Protein AF-A0AAX0LBD3-F1 (afdb_monomer)

Sequence (122 aa):
MFGMSLPEIIMIAVVAVIVLGPDKLPQTMVSIAKALKSIKKSVNDAKVSFDQEIKIAELKEDAKKYKESIEKTTQNVRKKLTFEELDELKKGVTKDINTIQESIKNPTKAIKDTILNDKEEK

Radius of gyration: 40.15 Å; Cα contacts (8 Å, |Δi|>4): 9; chains: 1; bounding box: 43×78×92 Å

Solvent-accessible surface area (backbone atoms only — not comparable to full-atom values): 6948 Å² total; per-residue (Å²): 143,80,87,78,51,71,68,58,55,51,54,52,50,52,54,49,31,71,76,61,29,75,77,43,48,59,55,49,50,52,51,52,49,51,52,52,49,51,52,52,47,54,52,49,52,49,48,49,51,50,58,66,70,41,51,64,69,55,54,51,49,50,50,48,53,50,49,53,52,50,50,54,49,49,50,54,50,47,64,56,53,71,56,67,54,52,54,51,50,52,51,50,51,54,51,52,52,50,54,50,50,56,62,49,54,57,55,50,54,59,50,52,63,58,67,71,70,76,74,86,85,128

InterPro domains:
  IPR003369 Sec-independent protein translocase protein TatA/B/E [PF02416] (2-47)
  IPR018448 Sec-independent protein translocase protein TatB [MF_00237] (1-121)
  IPR018448 Sec-independent protein translocase protein TatB [TIGR01410] (3-79)

pLDDT: mean 75.42, std 15.76, range [37.31, 96.62]

Organism: NCBI:txid1660067

Structure (mmCIF, N/CA/C/O backbone):
data_AF-A0AAX0LBD3-F1
#
_entry.id   AF-A0AAX0LBD3-F1
#
loop_
_atom_site.group_PDB
_atom_site.id
_atom_site.type_symbol
_atom_site.label_atom_id
_atom_site.label_alt_id
_atom_site.label_comp_id
_atom_site.label_asym_id
_atom_site.label_entity_id
_atom_site.label_seq_id
_atom_site.pdbx_PDB_ins_code
_atom_site.Cartn_x
_atom_site.Cartn_y
_atom_site.Cartn_z
_atom_site.occupancy
_atom_site.B_iso_or_equiv
_atom_site.auth_seq_id
_atom_site.auth_comp_id
_atom_site.auth_asym_id
_atom_site.auth_atom_id
_atom_site.pdbx_PDB_model_num
ATOM 1 N N . MET A 1 1 ? 9.595 -16.893 4.988 1.00 56.03 1 MET A N 1
ATOM 2 C CA . MET A 1 1 ? 10.454 -17.368 3.880 1.00 56.03 1 MET A CA 1
ATOM 3 C C . MET A 1 1 ? 10.411 -16.384 2.706 1.00 56.03 1 MET A C 1
ATOM 5 O O . MET A 1 1 ? 10.085 -16.773 1.600 1.00 56.03 1 MET A O 1
ATOM 9 N N . PHE A 1 2 ? 10.747 -15.110 2.929 1.00 64.25 2 PHE A N 1
ATOM 10 C CA . PHE A 1 2 ? 10.788 -14.099 1.859 1.00 64.25 2 PHE A CA 1
ATOM 11 C C . PHE A 1 2 ? 11.998 -13.183 2.045 1.00 64.25 2 PHE A C 1
ATOM 13 O O . PHE A 1 2 ? 11.872 -11.981 2.242 1.00 64.25 2 PHE A O 1
ATOM 20 N N . GLY A 1 3 ? 13.186 -13.786 2.030 1.00 70.75 3 GLY A N 1
ATOM 21 C CA . GLY A 1 3 ? 14.425 -13.049 1.816 1.00 70.75 3 GLY A CA 1
ATOM 22 C C . GLY A 1 3 ? 14.637 -12.901 0.318 1.00 70.75 3 GLY A C 1
ATOM 23 O O . GLY A 1 3 ? 15.440 -13.634 -0.237 1.00 70.75 3 GLY A O 1
ATOM 24 N N . MET A 1 4 ? 13.858 -12.035 -0.336 1.00 83.94 4 MET A N 1
ATOM 25 C CA . MET A 1 4 ? 14.082 -11.722 -1.746 1.00 83.94 4 MET A CA 1
ATOM 26 C C . MET A 1 4 ? 15.232 -10.723 -1.830 1.00 83.94 4 MET A C 1
ATOM 28 O O . MET A 1 4 ? 15.160 -9.617 -1.289 1.00 83.94 4 MET A O 1
ATOM 32 N N . SER A 1 5 ? 16.314 -11.143 -2.464 1.00 92.06 5 SER A N 1
ATOM 33 C CA . SER A 1 5 ? 17.494 -10.320 -2.684 1.00 92.06 5 SER A CA 1
ATOM 34 C C . SER A 1 5 ? 17.268 -9.353 -3.854 1.00 92.06 5 SER A C 1
ATOM 36 O O . SER A 1 5 ? 16.454 -9.601 -4.746 1.00 92.06 5 SER A O 1
ATOM 38 N N . LEU A 1 6 ? 17.997 -8.230 -3.876 1.00 94.69 6 LEU A N 1
ATOM 39 C CA . LEU A 1 6 ? 17.918 -7.272 -4.990 1.00 94.69 6 LEU A CA 1
ATOM 40 C C . LEU A 1 6 ? 18.137 -7.917 -6.377 1.00 94.69 6 LEU A C 1
ATOM 42 O O . LEU A 1 6 ? 17.380 -7.582 -7.290 1.00 94.69 6 LEU A O 1
ATOM 46 N N . PRO A 1 7 ? 19.097 -8.848 -6.566 1.00 94.56 7 PRO A N 1
ATOM 47 C CA . PRO A 1 7 ? 19.278 -9.530 -7.848 1.00 94.56 7 PRO A CA 1
ATOM 48 C C . PRO A 1 7 ? 18.034 -10.284 -8.334 1.00 94.56 7 PRO A C 1
ATOM 50 O O . PRO A 1 7 ? 17.707 -10.228 -9.518 1.00 94.56 7 PRO A O 1
ATOM 53 N N . GLU A 1 8 ? 17.308 -10.945 -7.433 1.00 93.88 8 GLU A N 1
ATOM 54 C CA . GLU A 1 8 ? 16.092 -11.690 -7.783 1.00 93.88 8 GLU A CA 1
ATOM 55 C C . GLU A 1 8 ? 14.969 -10.748 -8.238 1.00 93.88 8 GLU A C 1
ATOM 57 O O . GLU A 1 8 ? 14.299 -11.026 -9.236 1.00 93.88 8 GLU A O 1
ATOM 62 N N . ILE A 1 9 ? 14.808 -9.593 -7.576 1.00 93.88 9 ILE A N 1
ATOM 63 C CA . ILE A 1 9 ? 13.845 -8.553 -7.989 1.00 93.88 9 ILE A CA 1
ATOM 64 C C . ILE A 1 9 ? 14.166 -8.059 -9.401 1.00 93.88 9 ILE A C 1
ATOM 66 O O . ILE A 1 9 ? 13.267 -7.939 -10.235 1.00 93.88 9 ILE A O 1
ATOM 70 N N . ILE A 1 10 ? 15.443 -7.787 -9.685 1.00 95.00 10 ILE A N 1
ATOM 71 C CA . ILE A 1 10 ? 15.882 -7.305 -11.000 1.00 95.00 10 ILE A CA 1
ATOM 72 C C . ILE A 1 10 ? 15.611 -8.358 -12.078 1.00 95.00 10 ILE A C 1
ATOM 74 O O . ILE A 1 10 ? 15.092 -8.014 -13.140 1.00 95.00 10 ILE A O 1
ATOM 78 N N . MET A 1 11 ? 15.898 -9.634 -11.810 1.00 95.25 11 MET A N 1
ATOM 79 C CA . MET A 1 11 ? 15.642 -10.715 -12.767 1.00 95.25 11 MET A CA 1
ATOM 80 C C . MET A 1 11 ? 14.154 -10.814 -13.131 1.00 95.25 11 MET A C 1
ATOM 82 O O . MET A 1 11 ? 13.811 -10.887 -14.313 1.00 95.25 11 MET A O 1
ATOM 86 N N . ILE A 1 12 ? 13.262 -10.739 -12.140 1.00 94.25 12 ILE A N 1
ATOM 87 C CA . ILE A 1 12 ? 11.811 -10.740 -12.375 1.00 94.25 12 ILE A CA 1
ATOM 88 C C . ILE A 1 12 ? 11.381 -9.483 -13.145 1.00 94.25 12 ILE A C 1
ATOM 90 O O . ILE A 1 12 ? 10.564 -9.581 -14.061 1.00 94.25 12 ILE A O 1
ATOM 94 N N . ALA A 1 13 ? 11.942 -8.313 -12.823 1.00 93.44 13 ALA A N 1
ATOM 95 C CA . ALA A 1 13 ? 11.639 -7.069 -13.526 1.00 93.44 13 ALA A CA 1
ATOM 96 C C . ALA A 1 13 ? 12.012 -7.144 -15.016 1.00 93.44 13 ALA A C 1
ATOM 98 O O . ALA A 1 13 ? 11.220 -6.724 -15.859 1.00 93.44 13 ALA A O 1
ATOM 99 N N . VAL A 1 14 ? 13.162 -7.733 -15.358 1.00 95.88 14 VAL A N 1
ATOM 100 C CA . VAL A 1 14 ? 13.570 -7.942 -16.758 1.00 95.88 14 VAL A CA 1
ATOM 101 C C . VAL A 1 14 ? 12.579 -8.849 -17.486 1.00 95.88 14 VAL A C 1
ATOM 103 O O . VAL A 1 14 ? 12.109 -8.494 -18.567 1.00 95.88 14 VAL A O 1
ATOM 106 N N . VAL A 1 15 ? 12.201 -9.982 -16.886 1.00 95.69 15 VAL A N 1
ATOM 107 C CA . VAL A 1 15 ? 11.208 -10.896 -17.478 1.00 95.69 15 VAL A CA 1
ATOM 108 C C . VAL A 1 15 ? 9.864 -10.189 -17.675 1.00 95.69 15 VAL A C 1
ATOM 110 O O . VAL A 1 15 ? 9.262 -10.292 -18.743 1.00 95.69 15 VAL A O 1
ATOM 113 N N . ALA A 1 16 ? 9.411 -9.413 -16.689 1.00 94.25 16 ALA A N 1
ATOM 114 C CA . ALA A 1 16 ? 8.171 -8.649 -16.781 1.00 94.25 16 ALA A CA 1
ATOM 115 C C . ALA A 1 16 ? 8.212 -7.597 -17.904 1.00 94.25 16 ALA A C 1
ATOM 117 O O . ALA A 1 16 ? 7.230 -7.440 -18.630 1.00 94.25 16 ALA A O 1
ATOM 118 N N . VAL A 1 17 ? 9.347 -6.913 -18.086 1.00 95.31 17 VAL A N 1
ATOM 119 C CA . VAL A 1 17 ? 9.555 -5.961 -19.187 1.00 95.31 17 VAL A CA 1
ATOM 120 C C . VAL A 1 17 ? 9.546 -6.662 -20.544 1.00 95.31 17 VAL A C 1
ATOM 122 O O . VAL A 1 17 ? 8.980 -6.116 -21.482 1.00 95.31 17 VAL A O 1
ATOM 125 N N . ILE A 1 18 ? 10.113 -7.863 -20.669 1.00 96.00 18 ILE A N 1
ATOM 126 C CA . ILE A 1 18 ? 10.092 -8.618 -21.934 1.00 96.00 18 ILE A CA 1
ATOM 127 C C . ILE A 1 18 ? 8.666 -9.053 -22.290 1.00 96.00 18 ILE A C 1
ATOM 129 O O . ILE A 1 18 ? 8.245 -8.915 -23.435 1.00 96.00 18 ILE A O 1
ATOM 133 N N . VAL A 1 19 ? 7.913 -9.564 -21.314 1.00 95.44 19 VAL A N 1
ATOM 134 C CA . VAL A 1 19 ? 6.553 -10.078 -21.539 1.00 95.44 19 VAL A CA 1
ATOM 135 C C . VAL A 1 19 ? 5.562 -8.949 -21.816 1.00 95.44 19 VAL A C 1
ATOM 137 O O . VAL A 1 19 ? 4.724 -9.058 -22.709 1.00 95.44 19 VAL A O 1
ATOM 140 N N . LEU A 1 20 ? 5.628 -7.876 -21.029 1.00 93.44 20 LEU A N 1
ATOM 141 C CA . LEU A 1 20 ? 4.631 -6.809 -21.057 1.00 93.44 20 LEU A CA 1
ATOM 142 C C . LEU A 1 20 ? 5.063 -5.624 -21.930 1.00 93.44 20 LEU A C 1
ATOM 144 O O . LEU A 1 20 ? 4.218 -4.954 -22.522 1.00 93.44 20 LEU A O 1
ATOM 148 N N . GLY A 1 21 ? 6.366 -5.375 -22.026 1.00 94.69 21 GLY A N 1
ATOM 149 C CA . GLY A 1 21 ? 6.976 -4.203 -22.648 1.00 94.69 21 GLY A CA 1
ATOM 150 C C . GLY A 1 21 ? 7.352 -3.121 -21.621 1.00 94.69 21 GLY A C 1
ATOM 151 O O . GLY A 1 21 ? 6.613 -2.910 -20.649 1.00 94.69 21 GLY A O 1
ATOM 152 N N . PRO A 1 22 ? 8.460 -2.381 -21.837 1.00 93.00 22 PRO A N 1
ATOM 153 C CA . PRO A 1 22 ? 8.932 -1.338 -20.918 1.00 93.00 22 PRO A CA 1
ATOM 154 C C . PRO A 1 22 ? 7.927 -0.192 -20.758 1.00 93.00 22 PRO A C 1
ATOM 156 O O . PRO A 1 22 ? 7.799 0.357 -19.669 1.00 93.00 22 PRO A O 1
ATOM 159 N N . ASP A 1 23 ? 7.155 0.113 -21.803 1.00 93.88 23 ASP A N 1
ATOM 160 C CA . ASP A 1 23 ? 6.154 1.184 -21.776 1.00 93.88 23 ASP A CA 1
ATOM 161 C C . ASP A 1 23 ? 4.853 0.770 -21.075 1.00 93.88 23 ASP A C 1
ATOM 163 O O . ASP A 1 23 ? 4.151 1.605 -20.497 1.00 93.88 23 ASP A O 1
ATOM 167 N N . LYS A 1 24 ? 4.512 -0.526 -21.103 1.00 93.19 24 LYS A N 1
ATO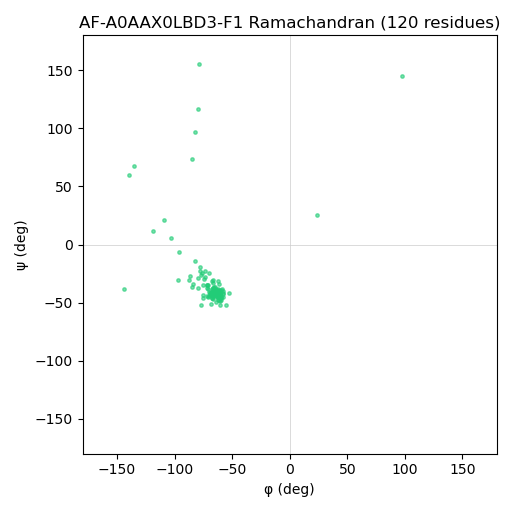M 168 C CA . LYS A 1 24 ? 3.258 -1.041 -20.528 1.00 93.19 24 LYS A CA 1
ATOM 169 C C . LYS A 1 24 ? 3.373 -1.374 -19.047 1.00 93.19 24 LYS A C 1
ATOM 171 O O . LYS A 1 24 ? 2.374 -1.296 -18.329 1.00 93.19 24 LYS A O 1
ATOM 176 N N . LEU A 1 25 ? 4.569 -1.710 -18.571 1.00 92.94 25 LEU A N 1
ATOM 177 C CA . LEU A 1 25 ? 4.854 -1.964 -17.160 1.00 92.94 25 LEU A CA 1
ATOM 178 C C . LEU A 1 25 ? 4.465 -0.784 -16.235 1.00 92.94 25 LEU A C 1
ATOM 180 O O . LEU A 1 25 ? 3.673 -1.007 -15.311 1.00 92.94 25 LEU A O 1
ATOM 184 N N . PRO A 1 26 ? 4.892 0.473 -16.484 1.00 91.06 26 PRO A N 1
ATOM 185 C CA . PRO A 1 26 ? 4.476 1.612 -15.665 1.00 91.06 26 PRO A CA 1
ATOM 186 C C . PRO A 1 26 ? 2.974 1.900 -15.791 1.00 91.06 26 PRO A C 1
ATOM 188 O O . PRO A 1 26 ? 2.313 2.168 -14.788 1.00 91.06 26 PRO A O 1
ATOM 191 N N . GLN A 1 27 ? 2.396 1.781 -16.990 1.00 94.25 27 GLN A N 1
ATOM 192 C CA . GLN A 1 27 ? 0.957 1.996 -17.200 1.00 94.25 27 GLN A CA 1
ATOM 193 C C . GLN A 1 27 ? 0.098 0.987 -16.420 1.00 94.25 27 GLN A C 1
ATOM 195 O O . GLN A 1 27 ? -0.918 1.350 -15.816 1.00 94.25 27 GLN A O 1
ATOM 200 N N . THR A 1 28 ? 0.530 -0.274 -16.380 1.00 94.06 28 THR A N 1
ATOM 201 C CA . THR A 1 28 ? -0.146 -1.349 -15.641 1.00 94.06 28 THR A CA 1
ATOM 202 C C . THR A 1 28 ? -0.048 -1.121 -14.135 1.00 94.06 28 THR A C 1
ATOM 204 O O . THR A 1 28 ? -1.063 -1.204 -13.443 1.00 94.06 28 THR A O 1
ATOM 207 N N . MET A 1 29 ? 1.125 -0.725 -13.626 1.00 94.00 29 MET A N 1
ATOM 208 C CA . MET A 1 29 ? 1.283 -0.345 -12.216 1.00 94.00 29 MET A CA 1
ATOM 209 C C . MET A 1 29 ? 0.359 0.806 -11.816 1.00 94.00 29 MET A C 1
ATOM 211 O O . MET A 1 29 ? -0.314 0.720 -10.790 1.00 94.00 29 MET A O 1
ATOM 215 N N . VAL A 1 30 ? 0.271 1.860 -12.634 1.00 95.81 30 VAL A N 1
ATOM 216 C CA . VAL A 1 30 ? -0.635 2.992 -12.378 1.00 95.81 30 VAL A CA 1
ATOM 217 C C . VAL A 1 30 ? -2.095 2.534 -12.352 1.00 95.81 30 VAL A C 1
ATOM 219 O O . VAL A 1 30 ? -2.872 3.003 -11.520 1.00 95.81 30 VAL A O 1
ATOM 222 N N . SER A 1 31 ? -2.477 1.610 -13.231 1.00 95.81 31 SER A N 1
ATOM 223 C CA . SER A 1 31 ? -3.846 1.084 -13.302 1.00 95.81 31 SER A CA 1
ATOM 224 C C . SER A 1 31 ? -4.203 0.260 -12.063 1.00 95.81 31 SER A C 1
ATOM 226 O O . SER A 1 31 ? -5.242 0.497 -11.443 1.00 95.81 31 SER A O 1
ATOM 228 N N . ILE A 1 32 ? -3.302 -0.629 -11.637 1.00 95.88 32 ILE A N 1
ATOM 229 C CA . ILE A 1 32 ? -3.441 -1.398 -10.393 1.00 95.88 32 ILE A CA 1
ATOM 230 C C . ILE A 1 32 ? -3.497 -0.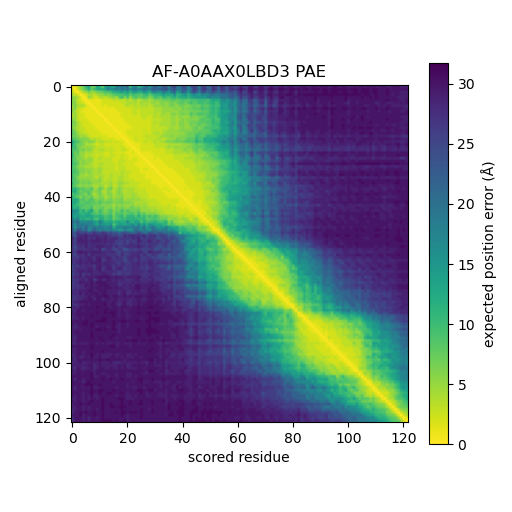451 -9.189 1.00 95.88 32 ILE A C 1
ATOM 232 O O . ILE A 1 32 ? -4.378 -0.577 -8.340 1.00 95.88 32 ILE A O 1
ATOM 236 N N . ALA A 1 33 ? -2.616 0.550 -9.133 1.00 96.00 33 ALA A N 1
ATOM 237 C CA . ALA A 1 33 ? -2.591 1.528 -8.050 1.00 96.00 33 ALA A CA 1
ATOM 238 C C . ALA A 1 33 ? -3.897 2.333 -7.967 1.00 96.00 33 ALA A C 1
ATOM 240 O O . ALA A 1 33 ? -4.411 2.561 -6.871 1.00 96.00 33 ALA A O 1
ATOM 241 N N . LYS A 1 34 ? -4.472 2.732 -9.109 1.00 96.56 34 LYS A N 1
ATOM 242 C CA . LYS A 1 34 ? -5.786 3.390 -9.162 1.00 96.56 34 LYS A CA 1
ATOM 243 C C . LYS A 1 34 ? -6.892 2.473 -8.639 1.00 96.56 34 LYS A C 1
ATOM 245 O O . LYS A 1 34 ? -7.687 2.925 -7.821 1.00 96.56 34 LYS A O 1
ATOM 250 N N . ALA A 1 35 ? -6.913 1.202 -9.042 1.00 96.50 35 ALA A N 1
ATOM 251 C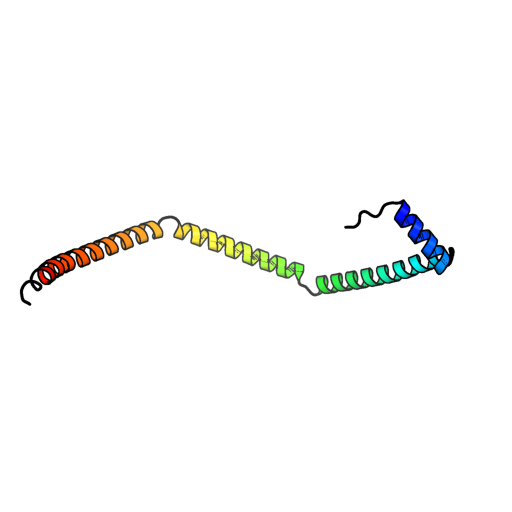 CA . ALA A 1 35 ? -7.893 0.230 -8.555 1.00 96.50 35 ALA A CA 1
ATOM 252 C C . ALA A 1 35 ? -7.788 0.025 -7.034 1.00 96.50 35 ALA A C 1
ATOM 254 O O . ALA A 1 35 ? -8.786 0.151 -6.324 1.00 96.50 35 ALA A O 1
ATOM 255 N N . LEU A 1 36 ? -6.576 -0.182 -6.511 1.00 96.62 36 LEU A N 1
ATOM 256 C CA . LEU A 1 36 ? -6.331 -0.306 -5.071 1.00 96.62 36 LEU A CA 1
ATOM 257 C C . LEU A 1 36 ? -6.700 0.973 -4.310 1.00 96.62 36 LEU A C 1
ATOM 259 O O . LEU A 1 36 ? -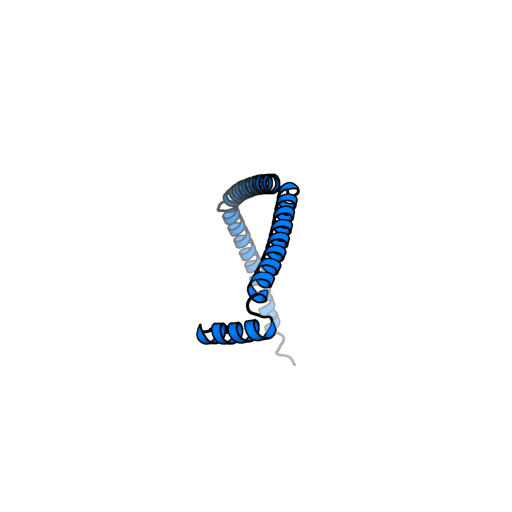7.257 0.899 -3.216 1.00 96.62 36 LEU A O 1
ATOM 263 N N . LYS A 1 37 ? -6.434 2.154 -4.882 1.00 95.69 37 LYS A N 1
ATOM 264 C CA . LYS A 1 37 ? -6.828 3.442 -4.294 1.00 95.69 37 LYS A CA 1
ATOM 265 C C . LYS A 1 37 ? -8.347 3.574 -4.211 1.00 95.69 37 LYS A C 1
ATOM 267 O O . LYS A 1 37 ? -8.843 4.033 -3.185 1.00 95.69 37 LYS A O 1
ATOM 272 N N . SER A 1 38 ? -9.071 3.161 -5.249 1.00 95.12 38 SER A N 1
ATOM 273 C CA . SER A 1 38 ? -10.535 3.138 -5.245 1.00 95.12 38 SER A CA 1
ATOM 274 C C . SER A 1 38 ? -11.074 2.170 -4.194 1.00 95.12 38 SER A C 1
ATOM 276 O O . SER A 1 38 ? -11.921 2.570 -3.407 1.00 95.12 38 SER A O 1
ATOM 278 N N . ILE A 1 39 ? -10.518 0.957 -4.096 1.00 95.75 39 ILE A N 1
ATOM 279 C CA . ILE A 1 39 ? -10.896 -0.018 -3.059 1.00 95.75 39 ILE A CA 1
ATOM 280 C C . ILE A 1 39 ? -10.631 0.556 -1.663 1.00 95.75 39 ILE A C 1
ATOM 282 O O . ILE A 1 39 ? -11.519 0.544 -0.815 1.00 95.75 39 ILE A O 1
ATOM 286 N N . LYS A 1 40 ? -9.443 1.128 -1.424 1.00 94.38 40 LYS A N 1
ATOM 287 C CA . LYS A 1 40 ? -9.103 1.777 -0.149 1.00 94.38 40 LYS A CA 1
ATOM 288 C C . LYS A 1 40 ? -10.082 2.901 0.183 1.00 94.38 40 LYS A C 1
ATOM 290 O O . LYS A 1 40 ? -10.473 3.032 1.339 1.00 94.38 40 LYS A O 1
ATOM 295 N N . LYS A 1 41 ? -10.468 3.707 -0.811 1.00 93.62 41 LYS A N 1
ATOM 296 C CA . LYS A 1 41 ? -11.449 4.779 -0.636 1.00 93.62 41 LYS A CA 1
ATOM 297 C C . LYS A 1 41 ? -12.814 4.207 -0.258 1.00 93.62 41 LYS A C 1
ATOM 299 O O . LYS A 1 41 ? -13.347 4.622 0.756 1.00 93.62 41 LYS A O 1
ATOM 304 N N . SER A 1 42 ? -13.319 3.212 -0.981 1.00 92.94 42 SER A N 1
ATOM 305 C CA . SER A 1 42 ? -14.592 2.555 -0.662 1.00 92.94 42 SER A CA 1
ATOM 306 C C . SER A 1 42 ? -14.594 1.912 0.726 1.00 92.94 42 SER A C 1
ATOM 308 O O . SER A 1 42 ? -15.580 2.026 1.441 1.00 92.94 42 SER A O 1
ATOM 310 N N . VAL A 1 43 ? -13.487 1.288 1.143 1.00 91.81 43 VAL A N 1
ATOM 311 C CA . VAL A 1 43 ? -13.335 0.746 2.504 1.00 91.81 43 VAL A CA 1
ATOM 312 C C . VAL A 1 43 ? -13.322 1.865 3.546 1.00 91.81 43 VAL A C 1
ATOM 314 O O . VAL A 1 43 ? -13.908 1.710 4.611 1.00 91.81 43 VAL A O 1
ATOM 317 N N . ASN A 1 44 ? -12.667 2.991 3.259 1.00 90.31 44 ASN A N 1
ATOM 318 C CA . ASN A 1 44 ? -12.634 4.132 4.167 1.00 90.31 44 ASN A CA 1
ATOM 319 C C . ASN A 1 44 ? -13.998 4.823 4.270 1.00 90.31 44 ASN A C 1
ATOM 321 O O . ASN A 1 44 ? -14.410 5.158 5.370 1.00 90.31 44 ASN A O 1
ATOM 325 N N . ASP A 1 45 ? -14.701 4.996 3.155 1.00 88.38 45 ASP A N 1
ATOM 326 C CA . ASP A 1 45 ? -16.048 5.566 3.114 1.00 88.38 45 ASP A CA 1
ATOM 327 C C . ASP A 1 45 ? -17.029 4.638 3.844 1.00 88.38 45 ASP A C 1
ATOM 329 O O . ASP A 1 45 ? -17.773 5.102 4.699 1.00 88.38 45 ASP A O 1
ATOM 333 N N . ALA A 1 46 ? -16.945 3.319 3.625 1.00 85.31 46 ALA A N 1
ATOM 334 C CA . ALA A 1 46 ? -17.706 2.338 4.395 1.00 85.31 46 ALA A CA 1
ATOM 335 C C . ALA A 1 46 ? -17.369 2.414 5.887 1.00 85.31 46 ALA A C 1
ATOM 337 O O . ALA A 1 46 ? -18.279 2.458 6.701 1.00 85.31 46 ALA A O 1
ATOM 338 N N . LYS A 1 47 ? -16.086 2.491 6.266 1.00 79.56 47 LYS A N 1
ATOM 339 C CA . LYS A 1 47 ? -15.674 2.673 7.665 1.00 79.56 47 LYS A CA 1
ATOM 340 C C . LYS A 1 47 ? -16.262 3.952 8.263 1.00 79.56 47 LYS A C 1
ATOM 342 O O . LYS A 1 47 ? -16.738 3.905 9.383 1.00 79.56 47 LYS A O 1
ATOM 347 N N . VAL A 1 48 ? -16.259 5.063 7.527 1.00 81.69 48 VAL A N 1
ATOM 348 C CA . VAL A 1 48 ? -16.857 6.332 7.970 1.00 81.69 48 VAL A CA 1
ATOM 349 C C . VAL A 1 48 ? -18.374 6.206 8.112 1.00 81.69 48 VAL A C 1
ATOM 351 O O . VAL A 1 48 ? -18.913 6.705 9.091 1.00 81.69 48 VAL A O 1
ATOM 354 N N . SER A 1 49 ? -19.060 5.510 7.202 1.00 75.19 49 SER A N 1
ATOM 355 C CA . SER A 1 49 ? -20.497 5.222 7.316 1.00 75.19 49 SER A CA 1
ATOM 356 C C . SER A 1 49 ? -20.811 4.283 8.486 1.00 75.19 49 SER A C 1
ATOM 358 O O . SER A 1 49 ? -21.753 4.538 9.225 1.00 75.19 49 SER A O 1
ATOM 360 N N . PHE A 1 50 ? -19.985 3.262 8.727 1.00 65.56 50 PHE A N 1
ATOM 361 C CA . PHE A 1 50 ? -20.076 2.396 9.905 1.00 65.56 50 PHE A CA 1
ATOM 362 C C . PHE A 1 50 ? -19.754 3.155 11.201 1.00 65.56 50 PHE A C 1
ATOM 364 O O . PHE A 1 50 ? -20.415 2.915 12.201 1.00 65.56 50 PHE A O 1
ATOM 371 N N . ASP A 1 51 ? -18.799 4.089 11.199 1.00 64.94 51 ASP A N 1
ATOM 372 C CA . ASP A 1 51 ? -18.483 4.969 12.336 1.00 64.94 51 ASP A CA 1
ATOM 373 C C . ASP A 1 51 ? -19.563 6.059 12.540 1.00 64.94 51 ASP A C 1
ATOM 375 O O . ASP A 1 51 ? -19.695 6.595 13.639 1.00 64.94 51 ASP A O 1
ATOM 379 N N . GLN A 1 52 ? -20.339 6.402 11.502 1.00 62.94 52 GLN A N 1
ATOM 380 C CA . GLN A 1 52 ? -21.485 7.319 11.581 1.00 62.94 52 GLN A CA 1
ATOM 381 C C . GLN A 1 52 ? -22.777 6.619 12.026 1.00 62.94 52 GLN A C 1
ATOM 383 O O . GLN A 1 52 ? -23.569 7.233 12.737 1.00 62.94 52 GLN A O 1
ATOM 388 N N . GLU A 1 53 ? -22.993 5.353 11.660 1.00 54.25 53 GLU A N 1
ATOM 389 C CA . GLU A 1 53 ? -24.145 4.556 12.115 1.00 54.25 53 GLU A CA 1
ATOM 390 C C . GLU A 1 53 ? -23.899 3.877 13.470 1.00 54.25 53 GLU A C 1
ATOM 392 O O . GLU A 1 53 ? -24.794 3.824 14.318 1.00 54.25 53 GLU A O 1
ATOM 397 N N . ILE A 1 54 ? -22.678 3.409 13.745 1.00 51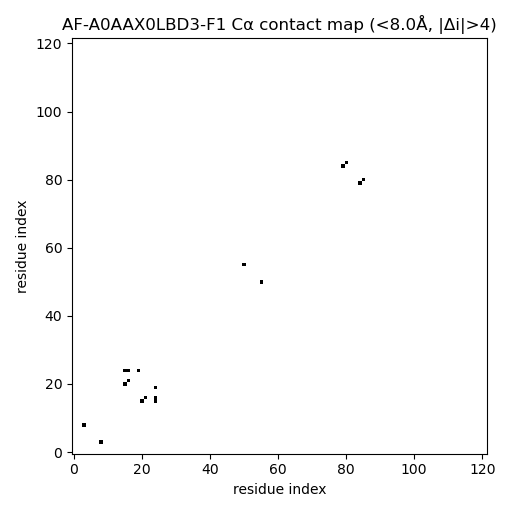.28 54 ILE A N 1
ATOM 398 C CA . ILE A 1 54 ? -22.273 3.010 15.093 1.00 51.28 54 ILE A CA 1
ATOM 399 C C . ILE A 1 54 ? -21.873 4.284 15.832 1.00 51.28 54 ILE A C 1
ATOM 401 O O . ILE A 1 54 ? -20.739 4.734 15.751 1.00 51.28 54 ILE A O 1
ATOM 405 N N . LYS A 1 55 ? -22.793 4.850 16.610 1.00 53.56 55 LYS A N 1
ATOM 406 C CA . LYS A 1 55 ? -22.777 4.819 18.088 1.00 53.56 55 LYS A CA 1
ATOM 407 C C . LYS A 1 55 ? -21.436 4.600 18.8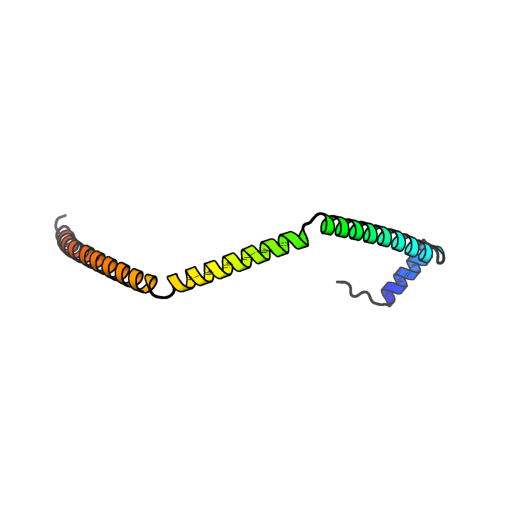41 1.00 53.56 55 LYS A C 1
ATOM 409 O O . LYS A 1 55 ? -21.465 4.139 19.973 1.00 53.56 55 LYS A O 1
ATOM 414 N N . ILE A 1 56 ? -20.248 4.906 18.323 1.00 52.47 56 ILE A N 1
ATOM 415 C CA . ILE A 1 56 ? -18.966 4.741 19.041 1.00 52.47 56 ILE A CA 1
ATOM 416 C C . ILE A 1 56 ? -18.773 5.880 20.053 1.00 52.47 56 ILE A C 1
ATOM 418 O O . ILE A 1 56 ? -18.041 5.726 21.029 1.00 52.47 56 ILE A O 1
ATOM 422 N N . ALA A 1 57 ? -19.489 6.995 19.895 1.00 54.91 57 ALA A N 1
ATOM 423 C CA . ALA A 1 57 ? -19.634 7.993 20.950 1.00 54.91 57 ALA A CA 1
ATOM 424 C C . ALA A 1 57 ? -20.609 7.519 22.051 1.00 54.91 57 ALA A C 1
ATOM 426 O O . ALA A 1 57 ? -20.259 7.568 23.227 1.00 54.91 57 ALA A O 1
ATOM 427 N N . GLU A 1 58 ? -21.771 6.966 21.682 1.00 54.88 58 GLU A N 1
ATOM 428 C CA . GLU A 1 58 ? -22.812 6.550 22.640 1.00 54.88 58 GLU A CA 1
ATOM 429 C C . GLU A 1 58 ? -22.478 5.241 23.378 1.00 54.88 58 GLU A C 1
ATOM 431 O O . GLU A 1 58 ? -22.568 5.189 24.599 1.00 54.88 58 GLU A O 1
ATOM 436 N N . LEU A 1 59 ? -21.974 4.206 22.695 1.00 56.66 59 LEU A N 1
ATOM 437 C CA . LEU A 1 59 ? -21.550 2.946 23.328 1.00 56.66 59 LEU A CA 1
ATOM 438 C C . LEU A 1 59 ? -20.338 3.138 24.240 1.00 56.66 59 LEU A C 1
ATOM 440 O O . LEU A 1 59 ? -20.193 2.423 25.226 1.00 56.66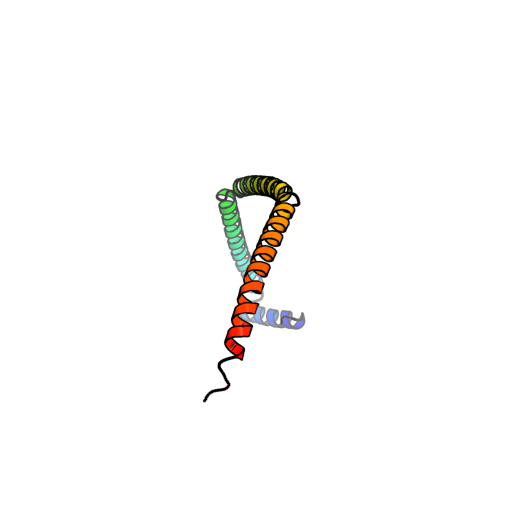 59 LEU A O 1
ATOM 444 N N . LYS A 1 60 ? -19.457 4.097 23.938 1.00 59.34 60 LYS A N 1
ATOM 445 C CA . LYS A 1 60 ? -18.314 4.423 24.798 1.00 59.34 60 LYS A CA 1
ATOM 446 C C . LYS A 1 60 ? -18.752 5.203 26.036 1.00 59.34 60 LYS A C 1
ATOM 448 O O . LYS A 1 60 ? -18.171 4.999 27.101 1.00 59.34 60 LYS A O 1
ATOM 453 N N . GLU A 1 61 ? -19.761 6.063 25.921 1.00 64.56 61 GLU A N 1
ATOM 454 C CA . GLU A 1 61 ? -20.344 6.769 27.062 1.00 64.56 61 GLU A CA 1
ATOM 455 C C . GLU A 1 61 ? -21.161 5.825 27.957 1.00 64.56 61 GLU A C 1
ATOM 457 O O . GLU A 1 61 ? -20.960 5.816 29.174 1.00 64.56 61 GLU A O 1
ATOM 462 N N . ASP A 1 62 ? -21.981 4.954 27.369 1.00 64.50 62 ASP A N 1
ATOM 463 C CA . ASP A 1 62 ? -22.751 3.948 28.103 1.00 64.50 62 ASP A CA 1
ATOM 464 C C . ASP A 1 62 ? -21.833 2.897 28.736 1.00 64.50 62 ASP A C 1
ATOM 466 O O . ASP A 1 62 ? -21.960 2.609 29.926 1.00 64.50 62 ASP A O 1
ATOM 470 N N . ALA A 1 63 ? -20.816 2.402 28.021 1.00 65.69 63 ALA A N 1
ATOM 471 C CA . ALA A 1 63 ? -19.815 1.510 28.609 1.00 65.69 63 ALA A CA 1
ATOM 472 C C . ALA A 1 63 ? -19.030 2.187 29.745 1.00 65.69 63 ALA A C 1
ATOM 474 O O . ALA A 1 63 ? -18.681 1.525 30.724 1.00 65.69 63 ALA A O 1
ATOM 475 N N . LYS A 1 64 ? -18.776 3.502 29.667 1.00 70.81 64 LYS A N 1
ATOM 476 C CA . LYS A 1 64 ? -18.133 4.260 30.752 1.00 70.81 64 LYS A CA 1
ATOM 477 C C . LYS A 1 64 ? -19.056 4.397 31.970 1.00 70.81 64 LYS A C 1
ATOM 479 O O . LYS A 1 64 ? -18.591 4.174 33.087 1.00 70.81 64 LYS A O 1
ATOM 484 N N . LYS A 1 65 ? -20.351 4.667 31.772 1.00 74.81 65 LYS A N 1
ATOM 485 C CA . LYS A 1 65 ? -21.369 4.717 32.844 1.00 74.81 65 LYS A CA 1
ATOM 486 C C . LYS A 1 65 ? -21.587 3.353 33.506 1.00 74.81 65 LYS A C 1
ATOM 488 O O . LYS A 1 65 ? -21.671 3.275 34.735 1.00 74.81 65 LYS A O 1
ATOM 493 N N . TYR A 1 66 ? -21.608 2.273 32.724 1.00 70.88 66 TYR A N 1
ATOM 494 C CA . TYR A 1 66 ? -21.669 0.905 33.243 1.00 70.88 66 TYR A CA 1
ATOM 495 C C . TYR A 1 66 ? -20.392 0.531 33.996 1.00 70.88 66 TYR A C 1
ATOM 497 O O . TYR A 1 66 ? -20.481 -0.036 35.081 1.00 70.88 66 TYR A O 1
ATOM 505 N N . LYS A 1 67 ? -19.208 0.903 33.492 1.00 72.75 67 LYS A N 1
ATOM 506 C CA . LYS A 1 67 ? -17.936 0.662 34.186 1.00 72.75 67 LYS A CA 1
ATOM 507 C C . LYS A 1 67 ? -17.863 1.405 35.524 1.00 72.75 67 LYS A C 1
ATOM 509 O O . LYS A 1 67 ? -17.518 0.783 36.521 1.00 72.75 67 LYS A O 1
ATOM 514 N N . GLU A 1 68 ? -18.257 2.679 35.580 1.00 76.94 68 GLU A N 1
ATOM 515 C CA . GLU A 1 68 ? -18.323 3.436 36.842 1.00 76.94 68 GLU A CA 1
ATOM 516 C C . GLU A 1 68 ? -19.355 2.859 37.823 1.00 76.94 68 GLU A C 1
ATOM 518 O O . GLU A 1 68 ? -19.094 2.794 39.026 1.00 76.94 68 GLU A O 1
ATOM 523 N N . SER A 1 69 ? -20.512 2.407 37.332 1.00 74.06 69 SER A N 1
ATOM 524 C CA . SER A 1 69 ? -21.545 1.774 38.165 1.00 74.06 69 SER A CA 1
ATOM 525 C C . SER A 1 69 ? -21.091 0.419 38.714 1.00 74.06 69 SER A C 1
ATOM 527 O O . SER A 1 69 ? -21.288 0.136 39.898 1.00 74.06 69 SER A O 1
ATOM 529 N N . ILE A 1 70 ? -20.424 -0.396 37.893 1.00 75.31 70 ILE A N 1
ATOM 530 C CA . ILE A 1 70 ? -19.837 -1.679 38.295 1.00 75.31 70 ILE A CA 1
ATOM 531 C C . ILE A 1 70 ? -18.696 -1.451 39.285 1.00 75.31 70 ILE A C 1
ATOM 533 O O . ILE A 1 70 ? -18.619 -2.166 40.276 1.00 75.31 70 ILE A O 1
ATOM 537 N N . GLU A 1 71 ? -17.837 -0.454 39.079 1.00 75.31 71 GLU A N 1
ATOM 538 C CA . GLU A 1 71 ? -16.711 -0.168 39.973 1.00 75.31 71 GLU A CA 1
ATOM 539 C C . GLU A 1 71 ? -17.189 0.346 41.338 1.00 75.31 71 GLU A C 1
ATOM 541 O O . GLU A 1 71 ? -16.744 -0.158 42.370 1.00 75.31 71 GLU A O 1
ATOM 546 N N . LYS A 1 72 ? -18.181 1.248 41.373 1.00 73.12 72 LYS A N 1
ATOM 547 C CA . LYS A 1 72 ? -18.826 1.695 42.622 1.00 73.12 72 LYS A CA 1
ATOM 548 C C . LYS A 1 72 ? -19.536 0.548 43.337 1.00 73.12 72 LYS A C 1
ATOM 550 O O . LYS A 1 72 ? -19.415 0.410 44.554 1.00 73.12 72 LYS A O 1
ATOM 555 N N . THR A 1 73 ? -20.250 -0.302 42.604 1.00 69.62 73 THR A N 1
ATOM 556 C CA . THR A 1 73 ? -20.929 -1.470 43.188 1.00 69.62 73 THR A CA 1
ATOM 557 C C . THR A 1 73 ? -19.912 -2.482 43.707 1.00 69.62 73 THR A C 1
ATOM 559 O O . THR A 1 73 ? -20.029 -2.941 44.837 1.00 69.62 73 THR A O 1
ATOM 562 N N . THR A 1 74 ? -18.844 -2.742 42.954 1.00 70.50 74 THR A N 1
ATOM 563 C CA . THR A 1 74 ? -17.750 -3.640 43.347 1.00 70.50 74 THR A CA 1
ATOM 564 C C . THR A 1 74 ? -17.000 -3.108 44.562 1.00 70.50 74 THR A C 1
ATOM 566 O O . THR A 1 74 ? -16.662 -3.888 45.442 1.00 70.50 74 THR A O 1
ATOM 569 N N . GLN A 1 75 ? -16.769 -1.798 44.679 1.00 69.38 75 GLN A N 1
ATOM 570 C CA . GLN A 1 75 ? -16.148 -1.215 45.872 1.00 69.38 75 GLN A CA 1
ATOM 571 C C . GLN A 1 75 ? -17.047 -1.313 47.110 1.00 69.38 75 GLN A C 1
ATOM 573 O O . GLN A 1 75 ? -16.544 -1.600 48.196 1.00 69.38 75 GLN A O 1
ATOM 578 N N . ASN A 1 76 ? -18.361 -1.124 46.963 1.00 66.38 76 ASN A N 1
ATOM 579 C CA . ASN A 1 76 ? -19.313 -1.276 48.068 1.00 66.38 76 ASN A CA 1
ATOM 580 C C . ASN A 1 76 ? -19.484 -2.742 48.492 1.00 66.38 76 ASN A C 1
ATOM 582 O O . ASN A 1 76 ? -19.506 -3.036 49.686 1.00 66.38 76 ASN A O 1
ATOM 586 N N . VAL A 1 77 ? -19.535 -3.662 47.526 1.00 65.06 77 VAL A N 1
ATOM 587 C CA . VAL A 1 77 ? -19.582 -5.111 47.764 1.00 65.06 77 VAL A CA 1
ATOM 588 C C . VAL A 1 77 ? -18.269 -5.593 48.376 1.00 65.06 77 VAL A C 1
ATOM 590 O O . VAL A 1 77 ? -18.291 -6.292 49.379 1.00 65.06 77 VAL A O 1
ATOM 593 N N . ARG A 1 78 ? -17.113 -5.143 47.873 1.00 62.62 78 ARG A N 1
ATOM 594 C CA . ARG A 1 78 ? -15.804 -5.457 48.459 1.00 62.62 78 ARG A CA 1
ATOM 595 C C . ARG A 1 78 ? -15.716 -4.943 49.893 1.00 62.62 78 ARG A C 1
ATOM 597 O O . ARG A 1 78 ? -15.380 -5.720 50.772 1.00 62.62 78 ARG A O 1
ATOM 604 N N . LYS A 1 79 ? -16.083 -3.689 50.177 1.00 61.75 79 LYS A N 1
ATOM 605 C CA . LYS A 1 79 ? -16.071 -3.160 51.556 1.00 61.75 79 LYS A CA 1
ATOM 606 C C . LYS A 1 79 ? -16.970 -3.948 52.514 1.00 61.75 79 LYS A C 1
ATOM 608 O O . LYS A 1 79 ? -16.553 -4.164 53.643 1.00 61.75 79 LYS A O 1
ATOM 613 N N . LYS A 1 80 ? -18.148 -4.397 52.068 1.00 60.06 80 LYS A N 1
ATOM 614 C CA . LYS A 1 80 ? -19.050 -5.236 52.877 1.00 60.06 80 LYS A CA 1
ATOM 615 C C . LYS A 1 80 ? -18.522 -6.664 53.073 1.00 60.06 80 LYS A C 1
ATOM 617 O O . LYS A 1 80 ? -18.580 -7.176 54.180 1.00 60.06 80 LYS A O 1
ATOM 622 N N . LEU A 1 81 ? -17.911 -7.248 52.042 1.00 60.28 81 LEU A N 1
ATOM 623 C CA . LEU A 1 81 ? -17.379 -8.612 52.085 1.00 60.28 81 LEU A CA 1
ATOM 624 C C . LEU A 1 81 ? -16.033 -8.751 52.812 1.00 60.28 81 LEU A C 1
ATOM 626 O O . LEU A 1 81 ? -15.688 -9.860 53.190 1.00 60.28 81 LEU A O 1
ATOM 630 N N . THR A 1 82 ? -15.211 -7.701 52.956 1.00 61.94 82 THR A N 1
ATOM 631 C CA . THR A 1 82 ? -13.782 -7.939 53.270 1.00 61.94 82 THR A CA 1
ATOM 632 C C . THR A 1 82 ? -13.509 -8.331 54.730 1.00 61.94 82 THR A C 1
ATOM 634 O O . THR A 1 82 ? -12.508 -9.002 54.946 1.00 61.94 82 THR A O 1
ATOM 637 N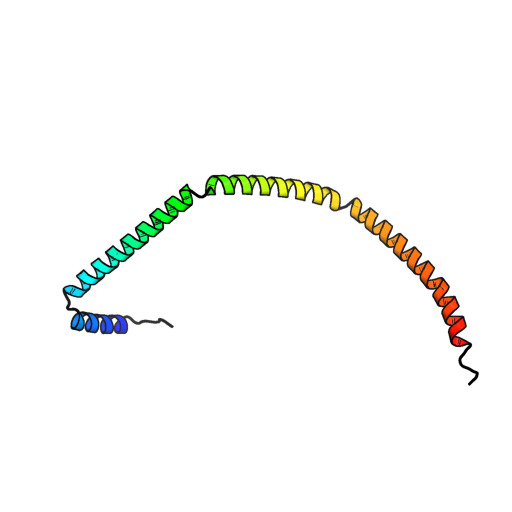 N . PHE A 1 83 ? -14.340 -7.997 55.729 1.00 58.88 83 PHE A N 1
ATOM 638 C CA . PHE A 1 83 ? -13.953 -8.288 57.127 1.00 58.88 83 PHE A CA 1
ATOM 639 C C . PHE A 1 83 ? -15.080 -8.706 58.081 1.00 58.88 83 PHE A C 1
ATOM 641 O O . PHE A 1 83 ? -14.861 -9.616 58.870 1.00 58.88 83 PHE A O 1
ATOM 648 N N . GLU A 1 84 ? -16.280 -8.127 57.999 1.00 60.94 84 GLU A N 1
ATOM 649 C CA . GLU A 1 84 ? -17.338 -8.404 58.988 1.00 60.94 84 GLU A CA 1
ATOM 650 C C . GLU A 1 84 ? -18.016 -9.772 58.760 1.00 60.94 84 GLU A C 1
ATOM 652 O O . GLU A 1 84 ? -18.058 -10.616 59.651 1.00 60.94 84 GLU A O 1
ATOM 657 N N . GLU A 1 85 ? -18.479 -10.039 57.533 1.00 61.38 85 GLU A N 1
ATOM 658 C CA . GLU A 1 85 ? -19.217 -11.273 57.216 1.00 61.38 85 GLU A CA 1
ATOM 659 C C . GLU A 1 85 ? -18.306 -12.504 57.140 1.00 61.38 85 GLU A C 1
ATOM 661 O O . GLU A 1 85 ? -18.734 -13.612 57.452 1.00 61.38 85 GLU A O 1
ATOM 666 N N . LEU A 1 86 ? -17.037 -12.338 56.752 1.00 66.88 86 LEU A N 1
ATOM 667 C CA . LEU A 1 86 ? -16.094 -13.458 56.665 1.00 66.88 86 LEU A CA 1
ATOM 668 C C . LEU A 1 86 ? -15.691 -13.983 58.047 1.00 66.88 86 LEU A C 1
ATOM 670 O O . LEU A 1 86 ? -15.528 -15.196 58.201 1.00 66.88 86 LEU A O 1
ATOM 674 N N . ASP A 1 87 ? -15.578 -13.112 59.052 1.00 69.06 87 ASP A N 1
ATOM 675 C CA . ASP A 1 87 ? -15.313 -13.532 60.432 1.00 69.06 87 ASP A CA 1
ATOM 676 C C . ASP A 1 87 ? -16.537 -14.205 61.070 1.00 69.06 87 ASP A C 1
ATOM 678 O O . ASP A 1 87 ? -16.386 -15.182 61.814 1.00 69.06 87 ASP A O 1
ATOM 682 N N . GLU A 1 88 ? -17.751 -13.758 60.743 1.00 68.94 88 GLU A N 1
ATOM 683 C CA . GLU A 1 88 ? -18.989 -14.416 61.177 1.00 68.94 88 GLU A CA 1
ATOM 684 C C . GLU A 1 88 ? -19.201 -15.773 60.492 1.00 68.94 88 GLU A C 1
ATOM 686 O O . GLU A 1 88 ? -19.465 -16.769 61.172 1.00 68.94 88 GLU A O 1
ATOM 691 N N . LEU A 1 89 ? -18.984 -15.858 59.176 1.00 73.62 89 LEU A N 1
ATOM 692 C CA . LEU A 1 89 ? -19.033 -17.114 58.420 1.00 73.62 89 LEU A CA 1
ATOM 693 C C . LEU A 1 89 ? -17.990 -18.112 58.930 1.00 73.62 89 LEU A C 1
ATOM 695 O O . LEU A 1 89 ? -18.304 -19.282 59.150 1.00 73.62 89 LEU A O 1
ATOM 699 N N . LYS A 1 90 ? -16.759 -17.660 59.194 1.00 75.00 90 LYS A N 1
ATOM 700 C CA . LYS A 1 90 ? -15.697 -18.516 59.742 1.00 75.00 90 LYS A CA 1
ATOM 701 C C . LYS A 1 90 ? -16.040 -19.029 61.141 1.00 75.00 90 LYS A C 1
ATOM 703 O O . LYS A 1 90 ? -15.759 -20.193 61.443 1.00 75.00 90 LYS A O 1
ATOM 708 N N . LYS A 1 91 ? -16.670 -18.208 61.989 1.00 77.62 91 LYS A N 1
ATOM 709 C CA . LYS A 1 91 ? -17.150 -18.633 63.316 1.00 77.62 91 LYS A CA 1
ATOM 710 C C . LYS A 1 91 ? -18.302 -19.636 63.224 1.00 77.62 91 LYS A C 1
ATOM 712 O O . LYS A 1 91 ? -18.258 -20.638 63.938 1.00 77.62 91 LYS A O 1
ATOM 717 N N . GLY A 1 92 ? -19.277 -19.407 62.342 1.00 78.06 92 GLY A N 1
ATOM 718 C CA . GLY A 1 92 ? -20.398 -20.325 62.108 1.00 78.06 92 GLY A CA 1
ATOM 719 C C . GLY A 1 92 ? -19.925 -21.696 61.623 1.00 78.06 92 GLY A C 1
ATOM 720 O O . GLY A 1 92 ? -20.173 -22.705 62.278 1.00 78.06 92 GLY A O 1
ATOM 721 N N . VAL A 1 93 ? -19.102 -21.713 60.572 1.00 81.12 93 VAL A N 1
ATOM 722 C CA . VAL A 1 93 ? -18.555 -22.949 59.988 1.00 81.12 93 VAL A CA 1
ATOM 723 C C . VAL A 1 93 ? -17.698 -23.728 60.993 1.00 81.12 93 VAL A C 1
ATOM 725 O O . VAL A 1 93 ? -17.794 -24.950 61.069 1.00 81.12 93 VAL A O 1
ATOM 728 N N . THR A 1 94 ? -16.888 -23.053 61.817 1.00 81.31 94 THR A N 1
ATOM 729 C CA . THR A 1 94 ? -16.083 -23.739 62.848 1.00 81.31 94 THR A CA 1
ATOM 730 C C . THR A 1 94 ? -16.965 -24.393 63.917 1.00 81.31 94 THR A C 1
ATOM 732 O O . THR A 1 94 ? -16.645 -25.477 64.408 1.00 81.31 94 THR A O 1
ATOM 735 N N . LYS A 1 95 ? -18.084 -23.756 64.280 1.00 79.31 95 LYS A N 1
ATOM 736 C CA . LYS A 1 95 ? -19.036 -24.296 65.255 1.00 79.31 95 LYS A CA 1
ATOM 737 C C . LYS A 1 95 ? -19.741 -25.535 64.703 1.00 79.31 95 LYS A C 1
ATOM 739 O O . LYS A 1 95 ? -19.757 -26.560 65.381 1.00 79.31 95 LYS A O 1
ATOM 744 N N . ASP A 1 96 ? -20.205 -25.471 63.459 1.00 82.56 96 ASP A N 1
ATOM 745 C CA . ASP A 1 96 ? -20.884 -26.586 62.794 1.00 82.56 96 ASP A CA 1
ATOM 746 C C . ASP A 1 96 ? -19.950 -27.786 62.596 1.00 82.56 96 ASP A C 1
ATOM 748 O O . ASP A 1 96 ? -20.328 -28.922 62.883 1.00 82.56 96 ASP A O 1
ATOM 752 N N . ILE A 1 97 ? -18.693 -27.550 62.197 1.00 81.19 97 ILE A N 1
ATOM 753 C CA . ILE A 1 97 ? -17.685 -28.615 62.061 1.00 81.19 97 ILE A CA 1
ATOM 754 C C . ILE A 1 97 ? -17.421 -29.306 63.405 1.00 81.19 97 ILE A C 1
ATOM 756 O O . ILE A 1 97 ? -17.298 -30.531 63.441 1.00 81.19 97 ILE A O 1
ATOM 760 N N . ASN A 1 98 ? -17.358 -28.558 64.512 1.00 81.50 98 ASN A N 1
ATOM 761 C CA . ASN A 1 98 ? -17.156 -29.145 65.838 1.00 81.50 98 ASN A CA 1
ATOM 762 C C . ASN A 1 98 ? -18.369 -29.971 66.288 1.00 81.50 98 ASN A C 1
ATOM 764 O O . ASN A 1 98 ? -18.190 -31.089 66.767 1.00 81.50 98 ASN A O 1
ATOM 768 N N . THR A 1 99 ? -19.593 -29.482 66.066 1.00 77.06 99 THR A N 1
ATOM 769 C CA . THR A 1 99 ? -20.820 -30.229 66.386 1.00 77.06 99 THR A CA 1
ATOM 770 C C . THR A 1 99 ? -20.946 -31.499 65.545 1.00 77.06 99 THR A C 1
ATOM 772 O O . THR A 1 99 ? -21.321 -32.552 66.065 1.00 77.06 99 THR A O 1
ATOM 775 N N . ILE A 1 100 ? -20.575 -31.443 64.264 1.00 76.88 100 ILE A N 1
ATOM 776 C CA . ILE A 1 100 ? -20.548 -32.613 63.381 1.00 76.88 100 ILE A CA 1
ATOM 777 C C . ILE A 1 100 ? -19.460 -33.601 63.825 1.00 76.88 100 ILE A C 1
ATOM 779 O O . ILE A 1 100 ? -19.732 -34.795 63.905 1.00 76.88 100 ILE A O 1
ATOM 783 N N . GLN A 1 101 ? -18.257 -33.142 64.183 1.00 74.94 101 GLN A N 1
ATOM 784 C CA . GLN A 1 101 ? -17.206 -34.023 64.710 1.00 74.94 101 GLN A CA 1
ATOM 785 C C . GLN A 1 101 ? -17.624 -34.721 66.006 1.00 74.94 101 GLN A C 1
ATOM 787 O O . GLN A 1 101 ? -17.398 -35.922 66.155 1.00 74.94 101 GLN A O 1
ATOM 792 N N . GLU A 1 102 ? -18.256 -34.003 66.929 1.00 70.12 102 GLU A N 1
ATOM 793 C CA . GLU A 1 102 ? -18.743 -34.564 68.190 1.00 70.12 102 GLU A CA 1
ATOM 794 C C . GLU A 1 102 ? -19.860 -35.594 67.944 1.00 70.12 102 GLU A C 1
ATOM 796 O O . GLU A 1 102 ? -19.843 -36.695 68.505 1.00 70.12 102 GLU A O 1
ATOM 801 N N . SER A 1 103 ? -20.742 -35.295 66.985 1.00 62.69 103 SER A N 1
ATOM 802 C CA . SER A 1 103 ? -21.812 -36.189 66.530 1.00 62.69 103 SER A CA 1
ATOM 803 C C . SER A 1 103 ? -21.312 -37.402 65.748 1.00 62.69 103 SER A C 1
ATOM 805 O O . SER A 1 103 ? -22.005 -38.408 65.728 1.00 62.69 103 SER A O 1
ATOM 807 N N . ILE A 1 104 ? -20.133 -37.352 65.119 1.00 69.56 104 ILE A N 1
ATOM 808 C CA . ILE A 1 104 ? -19.514 -38.495 64.420 1.00 69.56 104 ILE A CA 1
ATOM 809 C C . ILE A 1 104 ? -18.661 -39.336 65.386 1.00 69.56 104 ILE A C 1
ATOM 811 O O . ILE A 1 104 ? -18.575 -40.560 65.246 1.00 69.56 104 ILE A O 1
ATOM 815 N N . LYS A 1 105 ? -18.061 -38.728 66.416 1.00 65.94 105 LYS A N 1
ATOM 816 C CA . LYS A 1 105 ? -17.163 -39.417 67.358 1.00 65.94 105 LYS A CA 1
ATOM 817 C C . LYS A 1 105 ? -17.895 -40.367 68.314 1.00 65.94 105 LYS A C 1
ATOM 819 O O . LYS A 1 105 ? -17.366 -41.437 68.618 1.00 65.94 105 LYS A O 1
ATOM 824 N N . ASN A 1 106 ? -19.115 -40.030 68.732 1.00 62.03 106 ASN A N 1
ATOM 825 C CA . ASN A 1 106 ? -19.956 -40.909 69.556 1.00 62.03 106 ASN A CA 1
ATOM 826 C C . ASN A 1 106 ? -20.459 -42.179 68.833 1.00 62.03 106 ASN A C 1
ATOM 828 O O . ASN A 1 106 ? -20.243 -43.271 69.364 1.00 62.03 106 ASN A O 1
ATOM 832 N N . PRO A 1 107 ? -21.066 -42.109 67.632 1.00 59.81 107 PRO A N 1
ATOM 833 C CA . PRO A 1 107 ? -21.513 -43.301 66.915 1.00 59.81 107 PRO A CA 1
ATOM 834 C C . PRO A 1 107 ? -20.337 -44.158 66.442 1.00 59.81 107 PRO A C 1
ATOM 836 O O . PRO A 1 107 ? -20.446 -45.377 66.446 1.00 59.81 107 PRO A O 1
ATOM 839 N N . THR A 1 108 ? -19.178 -43.570 66.126 1.00 58.69 108 THR A N 1
ATOM 840 C CA . THR A 1 108 ? -18.000 -44.356 65.714 1.00 58.69 108 THR A CA 1
ATOM 841 C C . THR A 1 108 ? -17.454 -45.229 66.852 1.00 58.69 108 THR A C 1
ATOM 843 O O . THR A 1 108 ? -16.992 -46.338 66.592 1.00 58.69 108 THR A O 1
ATOM 846 N N . LYS A 1 109 ? -17.547 -44.789 68.117 1.00 56.38 109 LYS A N 1
ATOM 847 C CA . LYS A 1 109 ? -17.201 -45.636 69.275 1.00 56.38 109 LYS A CA 1
ATOM 848 C C . LYS A 1 109 ? -18.175 -46.812 69.432 1.00 56.38 109 LYS A C 1
ATOM 850 O O . LYS A 1 109 ? -17.727 -47.946 69.532 1.00 56.38 109 LYS A O 1
ATOM 855 N N . ALA A 1 110 ? -19.481 -46.557 69.349 1.00 53.94 110 ALA A N 1
ATOM 856 C CA . ALA A 1 110 ? -20.512 -47.593 69.481 1.00 53.94 110 ALA A CA 1
ATOM 857 C C . ALA A 1 110 ? -20.492 -48.627 68.335 1.00 53.94 110 ALA A C 1
ATOM 859 O O . ALA A 1 110 ? -20.705 -49.820 68.551 1.00 53.94 110 ALA A O 1
ATOM 860 N N . ILE A 1 111 ? -20.193 -48.183 67.111 1.00 56.59 111 ILE A N 1
ATOM 861 C CA . ILE A 1 111 ? -20.085 -49.057 65.936 1.00 56.59 111 ILE A CA 1
ATOM 862 C C . ILE A 1 111 ? -18.810 -49.913 66.010 1.00 56.59 111 ILE A C 1
ATOM 864 O O . ILE A 1 111 ? -18.838 -51.088 65.652 1.00 56.59 111 ILE A O 1
ATOM 868 N N . LYS A 1 112 ? -17.698 -49.364 66.516 1.00 57.28 112 LYS A N 1
ATOM 869 C CA . LYS A 1 112 ? -16.432 -50.102 66.634 1.00 57.28 112 LYS A CA 1
ATOM 870 C C . LYS A 1 112 ? -16.507 -51.245 67.654 1.00 57.28 112 LYS A C 1
ATOM 872 O O . LYS A 1 112 ? -15.960 -52.310 67.381 1.00 57.28 112 LYS A O 1
ATOM 877 N N . ASP A 1 113 ? -17.223 -51.049 68.759 1.00 56.78 113 ASP A N 1
ATOM 878 C CA . ASP A 1 113 ? -17.413 -52.088 69.782 1.00 56.78 113 ASP A CA 1
ATOM 879 C C . ASP A 1 113 ? -18.392 -53.188 69.318 1.00 56.78 113 ASP A C 1
ATOM 881 O O . ASP A 1 113 ? -18.248 -54.346 69.698 1.00 56.78 113 ASP A O 1
ATOM 885 N N . THR A 1 114 ? -19.337 -52.860 68.427 1.00 55.19 114 THR A N 1
ATOM 886 C CA . THR A 1 114 ? -20.305 -53.830 67.876 1.00 55.19 114 THR A CA 1
ATOM 887 C C . THR A 1 114 ? -19.702 -54.695 66.760 1.00 55.19 114 THR A C 1
ATOM 889 O O . THR A 1 114 ? -19.988 -55.884 66.678 1.00 55.19 114 THR A O 1
ATOM 892 N N . ILE A 1 115 ? -18.837 -54.132 65.906 1.00 57.94 115 ILE A N 1
ATOM 893 C CA . ILE A 1 115 ? -18.261 -54.852 64.751 1.00 57.94 115 ILE A CA 1
ATOM 894 C C . ILE A 1 115 ? -17.137 -55.823 65.156 1.00 57.94 115 ILE A C 1
ATOM 896 O O . ILE A 1 115 ? -16.896 -56.806 64.457 1.00 57.94 115 ILE A O 1
ATOM 900 N N . LEU A 1 116 ? -16.436 -55.578 66.268 1.00 56.22 116 LEU A N 1
ATOM 901 C CA . LEU A 1 116 ? -15.318 -56.431 66.694 1.00 56.22 116 LEU A CA 1
ATOM 902 C C . LEU A 1 116 ? -15.747 -57.701 67.449 1.00 56.22 116 LEU A C 1
ATOM 904 O O . LEU A 1 116 ? -14.931 -58.609 67.567 1.00 56.22 116 LEU A O 1
ATOM 908 N N . ASN A 1 117 ? -17.001 -57.799 67.903 1.00 57.62 117 ASN A N 1
ATOM 909 C CA . ASN A 1 117 ? -17.472 -58.929 68.714 1.00 57.62 117 ASN A CA 1
ATOM 910 C C . ASN A 1 117 ? -18.194 -60.041 67.923 1.00 57.62 117 ASN A C 1
ATOM 912 O O . ASN A 1 117 ? -18.501 -61.072 68.507 1.00 57.62 117 ASN A O 1
ATOM 916 N N . ASP A 1 118 ? -18.451 -59.862 66.620 1.00 52.41 118 ASP A N 1
ATOM 917 C CA . ASP A 1 118 ? -19.308 -60.761 65.815 1.00 52.41 118 ASP A CA 1
ATOM 918 C C . ASP A 1 118 ? -18.527 -61.615 64.789 1.00 52.41 118 ASP A C 1
ATOM 920 O O . ASP A 1 118 ? -19.067 -62.065 63.780 1.00 52.41 118 ASP A O 1
ATOM 924 N N . LYS A 1 119 ? -17.214 -61.810 64.997 1.00 52.44 119 LYS A N 1
ATOM 925 C CA . LYS A 1 119 ? -16.347 -62.569 64.071 1.00 52.44 119 LYS A CA 1
ATOM 926 C C . LYS A 1 119 ? -15.674 -63.817 64.654 1.00 52.44 119 LYS A C 1
ATOM 928 O O . LYS A 1 119 ? -14.807 -64.370 63.985 1.00 52.44 119 LYS A O 1
ATOM 933 N N . GLU A 1 120 ? -16.073 -64.277 65.841 1.00 51.16 120 GLU A N 1
ATOM 934 C CA . GLU A 1 120 ? -15.526 -65.506 66.452 1.00 51.16 120 GLU A CA 1
ATOM 935 C C . GLU A 1 120 ? -16.423 -66.752 66.366 1.00 51.16 120 GLU A C 1
ATOM 937 O O . GLU A 1 120 ? -16.031 -67.795 66.878 1.00 51.16 120 GLU A O 1
ATOM 942 N N . GLU A 1 121 ? -17.569 -66.731 65.677 1.00 45.72 121 GLU A N 1
ATOM 943 C CA . GLU A 1 121 ? -18.388 -67.950 65.566 1.00 45.72 121 GLU A CA 1
ATOM 944 C C . GLU A 1 121 ? -18.912 -68.215 64.148 1.00 45.72 121 GLU A C 1
ATOM 946 O O . GLU A 1 121 ? -20.111 -68.153 63.873 1.00 45.72 121 GLU A O 1
ATOM 951 N N . LYS A 1 122 ? -17.991 -68.534 63.229 1.00 37.31 122 LYS A N 1
ATOM 952 C CA . LYS A 1 122 ? -18.229 -69.549 62.188 1.00 37.31 122 LYS A CA 1
ATOM 953 C C . LYS A 1 122 ? -16.964 -70.010 61.478 1.00 37.31 122 LYS A C 1
ATOM 955 O O . LYS A 1 122 ? -16.199 -69.138 61.013 1.00 37.31 122 LYS A O 1
#

Secondary structure (DSSP, 8-state):
-----HHHHHHHHHHHHHHH-TTHHHHHHHHHHHHHHHHHHHHHHHHHHHHHHS-TTHHHHHHHHHHHHHHHHHHHHHHHHTTHHHHHHHHHHHHHHHHHHHHHHHHHHHHHHHHSSSSS--

Foldseek 3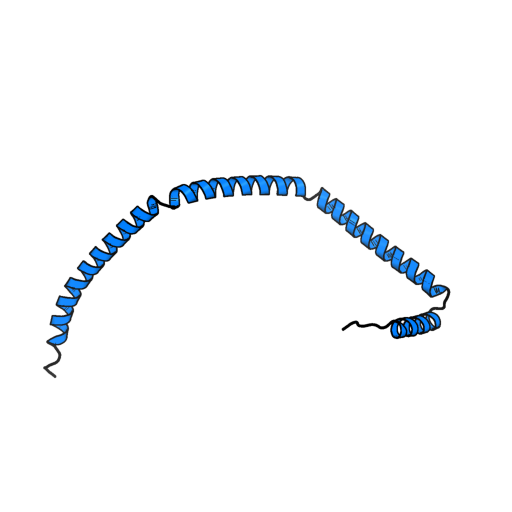Di:
DDPQDPVNVVVVVVVCCVVQNPVRVVVVVVVVVVVVVVVVVVVVVVVVVVVVVDPPVPVVVVVVVVVVVCVVVCVVVCVVPPPDVVVVVVVVVVVVVVVVVVVVVVVVVVVVVVVVPPPPDD

Mean predicted aligned error: 19.43 Å